Protein AF-A0A3B8NTT3-F1 (afdb_monomer_lite)

pLDDT: mean 82.44, std 15.62, range [41.72, 95.88]

Sequence (69 aa):
MKKNERLMLDFTAEGDSLAWTLDKIKNRLPIMLLRCEAEDVARSIDQRDIDAALPKIVAWAETKTHNRG

Secondary structure (DSSP, 8-state):
----------HHHH--HHHHHHHHHHHHHHHHHHHTT-HHHHHH--HHHHHHHHHHHHHHHHHHHHTT-

Radius of gyration: 14.99 Å; chains: 1; 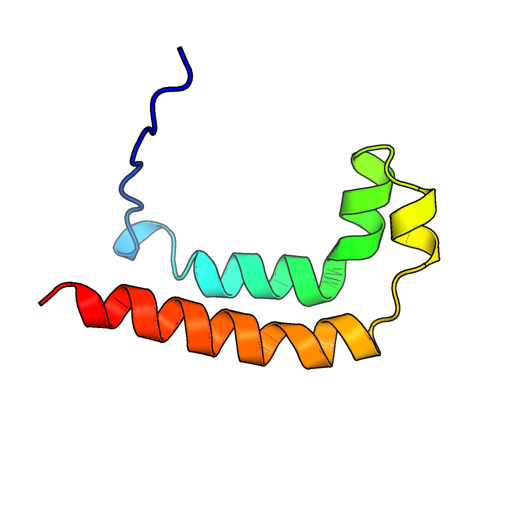bounding box: 26×32×38 Å

Structure (mmCIF, N/CA/C/O backbone):
data_AF-A0A3B8NTT3-F1
#
_entry.id   AF-A0A3B8NTT3-F1
#
loop_
_atom_site.group_PDB
_atom_site.id
_atom_site.type_symbol
_atom_site.label_atom_id
_atom_site.label_alt_id
_atom_site.label_comp_id
_atom_site.label_asym_id
_atom_site.label_entity_id
_atom_site.label_seq_id
_atom_site.pdbx_PDB_ins_code
_atom_site.Cartn_x
_atom_site.Cartn_y
_atom_site.Cartn_z
_atom_site.occupancy
_atom_site.B_iso_or_equiv
_atom_site.auth_seq_id
_atom_site.auth_comp_id
_atom_site.auth_asym_id
_atom_site.auth_atom_id
_atom_site.pdbx_PDB_model_num
ATOM 1 N N . MET A 1 1 ? 12.777 -21.612 17.013 1.00 43.78 1 MET A N 1
ATOM 2 C CA . MET A 1 1 ? 11.831 -20.997 17.970 1.00 43.78 1 MET A CA 1
ATOM 3 C C . MET A 1 1 ? 11.494 -19.599 17.454 1.00 43.78 1 MET A C 1
ATOM 5 O O . MET A 1 1 ? 12.299 -18.702 17.644 1.00 43.78 1 MET A O 1
ATOM 9 N N . LYS A 1 2 ? 10.392 -19.407 16.712 1.00 48.31 2 LYS A N 1
ATOM 10 C CA . LYS A 1 2 ? 9.949 -18.056 16.313 1.00 48.31 2 LYS A CA 1
ATOM 11 C C . LYS A 1 2 ? 9.177 -17.464 17.490 1.00 48.31 2 LYS A C 1
ATOM 13 O O . LYS A 1 2 ? 8.095 -17.945 17.809 1.00 48.31 2 LYS A O 1
ATOM 18 N N . LYS A 1 3 ? 9.781 -16.503 18.185 1.00 57.84 3 LYS A N 1
ATOM 19 C CA . LYS A 1 3 ? 9.166 -15.790 19.307 1.00 57.84 3 LYS A CA 1
ATOM 20 C C . LYS A 1 3 ? 8.507 -14.536 18.736 1.00 57.84 3 LYS A C 1
ATOM 22 O O . LYS A 1 3 ? 9.149 -13.811 17.985 1.00 57.84 3 LYS A O 1
ATOM 27 N N . ASN A 1 4 ? 7.235 -14.308 19.046 1.00 65.50 4 ASN A N 1
ATOM 28 C CA . ASN A 1 4 ? 6.584 -13.057 18.668 1.00 65.50 4 ASN A CA 1
ATOM 29 C C . ASN A 1 4 ? 7.087 -11.959 19.605 1.00 65.50 4 ASN A C 1
ATOM 31 O O . ASN A 1 4 ? 6.748 -11.947 20.788 1.00 65.50 4 ASN A O 1
ATOM 35 N N . GLU A 1 5 ? 7.919 -11.069 19.076 1.00 72.62 5 GLU A N 1
ATOM 36 C CA . GLU A 1 5 ? 8.382 -9.879 19.780 1.00 72.62 5 GLU A CA 1
ATOM 37 C C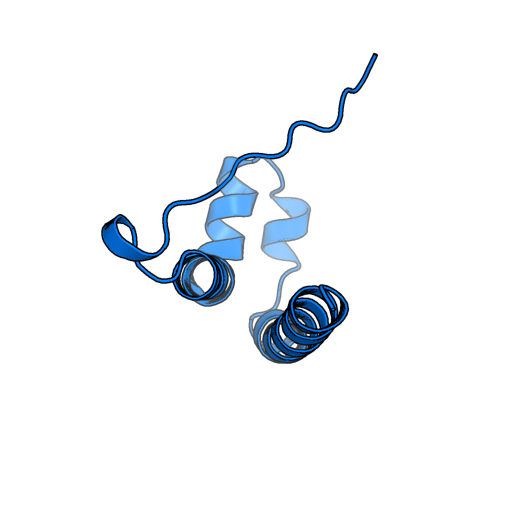 . GLU A 1 5 ? 7.414 -8.731 19.516 1.00 72.62 5 GLU A C 1
ATOM 39 O O . GLU A 1 5 ? 7.076 -8.420 18.373 1.00 72.62 5 GLU A O 1
ATOM 44 N N . ARG A 1 6 ? 6.925 -8.119 20.596 1.00 68.62 6 ARG A N 1
ATOM 45 C CA . ARG A 1 6 ? 6.053 -6.952 20.523 1.00 68.62 6 ARG A CA 1
ATOM 46 C C . ARG A 1 6 ? 6.894 -5.709 20.769 1.00 68.62 6 ARG A C 1
ATOM 48 O O . ARG A 1 6 ? 7.323 -5.473 21.893 1.00 68.62 6 ARG A O 1
ATOM 55 N N . LEU A 1 7 ? 7.084 -4.915 19.724 1.00 71.12 7 LEU A N 1
ATOM 56 C CA . LEU A 1 7 ? 7.688 -3.590 19.810 1.00 71.12 7 LEU A CA 1
ATOM 57 C C . LEU A 1 7 ? 6.577 -2.559 20.060 1.00 71.12 7 LEU A C 1
ATOM 59 O O . LEU A 1 7 ? 5.558 -2.560 19.368 1.00 71.12 7 LEU A O 1
ATOM 63 N N . MET A 1 8 ? 6.742 -1.724 21.088 1.00 68.44 8 MET A N 1
ATOM 64 C CA . MET A 1 8 ? 5.853 -0.592 21.366 1.00 68.44 8 MET A CA 1
ATOM 65 C C . MET A 1 8 ? 6.429 0.626 20.646 1.00 68.44 8 MET A C 1
ATOM 67 O O . MET A 1 8 ? 7.512 1.078 21.000 1.00 68.44 8 MET A O 1
ATOM 71 N N . LEU A 1 9 ? 5.729 1.110 19.622 1.00 64.62 9 LEU A N 1
ATOM 72 C CA . LEU A 1 9 ? 6.101 2.330 18.905 1.00 64.62 9 LEU A CA 1
ATOM 73 C C . LEU A 1 9 ? 5.6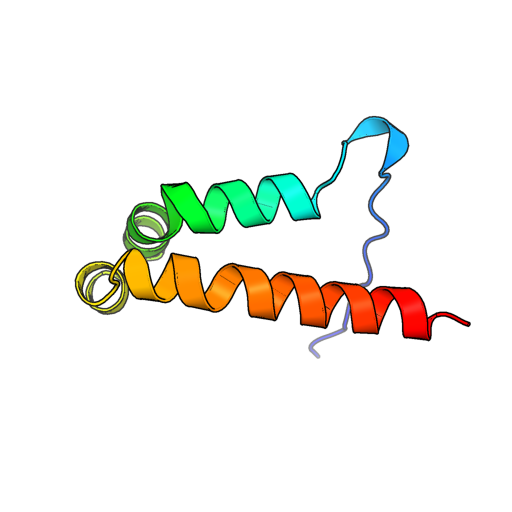36 3.552 19.708 1.00 64.62 9 LEU A C 1
ATOM 75 O O . LEU A 1 9 ? 4.508 3.556 20.210 1.00 64.62 9 LEU A O 1
ATOM 79 N N . ASP A 1 10 ? 6.491 4.568 19.832 1.00 65.19 10 ASP A N 1
ATOM 80 C CA . ASP A 1 10 ? 6.130 5.849 20.444 1.00 65.19 10 ASP A CA 1
ATOM 81 C C . ASP A 1 10 ? 5.543 6.791 19.385 1.00 65.19 10 ASP A C 1
ATOM 83 O O . ASP A 1 10 ? 6.246 7.472 18.639 1.00 65.19 10 ASP A O 1
ATOM 87 N N . PHE A 1 11 ? 4.214 6.844 19.344 1.00 59.47 11 PHE A N 1
ATOM 88 C CA . PHE A 1 11 ? 3.453 7.662 18.399 1.00 59.47 11 PHE A CA 1
ATOM 89 C C . PHE A 1 11 ? 3.615 9.177 18.615 1.00 59.47 11 PHE A C 1
ATOM 91 O O . PHE A 1 11 ? 3.246 9.959 17.740 1.00 59.47 11 PHE A O 1
ATOM 98 N N . THR A 1 12 ? 4.148 9.607 19.763 1.00 61.38 12 THR A N 1
ATOM 99 C CA . THR A 1 12 ? 4.277 11.028 20.124 1.00 61.38 12 THR A CA 1
ATOM 100 C C . THR A 1 12 ? 5.502 11.666 19.474 1.00 61.38 12 THR A C 1
ATOM 102 O O . THR A 1 12 ? 5.458 12.831 19.084 1.00 61.38 12 THR A O 1
ATOM 105 N N . ALA A 1 13 ? 6.590 10.902 19.343 1.00 61.06 13 ALA A N 1
ATOM 106 C CA . ALA A 1 13 ? 7.847 11.361 18.756 1.00 61.06 13 ALA A CA 1
ATOM 107 C C . ALA A 1 13 ? 7.971 11.016 17.260 1.00 61.06 13 ALA A C 1
ATOM 109 O O . ALA A 1 13 ? 8.638 11.739 16.520 1.00 61.06 13 ALA A O 1
ATOM 110 N N . GLU A 1 14 ? 7.331 9.932 16.807 1.00 60.22 14 GLU A N 1
ATOM 111 C CA . GLU A 1 14 ? 7.571 9.340 15.479 1.00 60.22 14 GLU A CA 1
ATOM 112 C C . GLU A 1 14 ? 6.452 9.618 14.453 1.00 60.22 14 GLU A C 1
ATOM 114 O O . GLU A 1 14 ? 6.608 9.329 13.265 1.00 60.22 14 GLU A O 1
ATOM 119 N N . GLY A 1 15 ? 5.340 10.227 14.882 1.00 68.62 15 GLY A N 1
ATOM 120 C CA . GLY A 1 15 ? 4.152 10.430 14.050 1.00 68.62 15 GLY A CA 1
ATOM 121 C C . GLY A 1 15 ? 3.356 9.139 13.814 1.00 68.62 15 GLY A C 1
ATOM 122 O O . GLY A 1 15 ? 3.599 8.100 14.431 1.00 68.62 15 GLY A O 1
ATOM 123 N N . ASP A 1 16 ? 2.362 9.196 12.922 1.00 78.88 16 ASP A N 1
ATOM 124 C CA . ASP A 1 16 ? 1.537 8.027 12.602 1.00 78.88 16 ASP A CA 1
ATOM 125 C C . ASP A 1 16 ? 2.281 7.064 11.655 1.00 78.88 16 ASP A C 1
ATOM 127 O O . ASP A 1 16 ? 2.293 7.215 10.428 1.00 78.88 16 ASP A O 1
ATOM 131 N N . SER A 1 17 ? 2.906 6.045 12.250 1.00 79.19 17 SER A N 1
ATOM 132 C CA . SER A 1 17 ? 3.611 4.970 11.542 1.00 79.19 17 SER A CA 1
ATOM 133 C C . SER A 1 17 ? 2.713 4.184 10.580 1.00 79.19 17 SER A C 1
ATOM 135 O O . SER A 1 17 ? 3.198 3.699 9.550 1.00 79.19 17 SER A O 1
ATOM 137 N N . LEU A 1 18 ? 1.407 4.088 10.854 1.00 82.81 18 LEU A N 1
ATOM 138 C CA . LEU A 1 18 ? 0.455 3.455 9.946 1.00 82.81 18 LEU A CA 1
ATOM 139 C C . LEU A 1 18 ? 0.254 4.328 8.708 1.00 82.81 18 LEU A C 1
ATOM 141 O O . LEU A 1 18 ? 0.387 3.827 7.591 1.00 82.81 18 LEU A O 1
ATOM 145 N N . ALA A 1 19 ? 0.020 5.628 8.889 1.00 84.94 19 ALA A N 1
ATOM 146 C CA . ALA A 1 19 ? -0.111 6.567 7.776 1.00 84.94 19 ALA A CA 1
ATOM 147 C C . ALA A 1 19 ? 1.143 6.576 6.882 1.00 84.94 19 ALA A C 1
ATOM 149 O O . ALA A 1 19 ? 1.027 6.484 5.657 1.00 84.94 19 ALA A O 1
ATOM 150 N N . TRP A 1 20 ? 2.343 6.598 7.477 1.00 86.81 20 TRP A N 1
ATOM 151 C CA . TRP A 1 20 ? 3.600 6.495 6.726 1.00 86.81 20 TRP A CA 1
ATOM 152 C C . TRP A 1 20 ? 3.702 5.178 5.946 1.00 86.81 20 TRP A C 1
ATOM 154 O O . TRP A 1 20 ? 4.079 5.173 4.773 1.00 86.81 20 TRP A O 1
ATOM 164 N N . THR A 1 21 ? 3.338 4.054 6.568 1.00 90.19 21 THR A N 1
ATOM 165 C CA . THR A 1 21 ? 3.405 2.732 5.927 1.00 90.19 21 THR A CA 1
ATOM 166 C C . THR A 1 21 ? 2.452 2.643 4.737 1.00 90.19 21 THR A C 1
ATOM 168 O O . THR A 1 21 ? 2.843 2.184 3.663 1.00 90.19 21 THR A O 1
ATOM 171 N N . LEU A 1 22 ? 1.216 3.122 4.898 1.00 92.31 22 LEU A N 1
ATOM 172 C CA . LEU A 1 22 ? 0.212 3.136 3.835 1.00 92.31 22 LEU A CA 1
ATOM 173 C C . LEU A 1 22 ? 0.643 4.030 2.664 1.00 92.31 22 LEU A C 1
ATOM 175 O O . LEU A 1 22 ? 0.469 3.633 1.513 1.00 92.31 22 LEU A O 1
ATOM 179 N N . ASP A 1 23 ? 1.277 5.177 2.933 1.00 92.69 23 ASP A N 1
ATOM 180 C CA . ASP A 1 23 ? 1.886 6.029 1.900 1.00 92.69 23 ASP A CA 1
ATOM 181 C C . ASP A 1 23 ? 2.957 5.277 1.091 1.00 92.69 23 ASP A C 1
ATOM 183 O O . ASP A 1 23 ? 2.974 5.339 -0.143 1.00 92.69 23 ASP A O 1
ATOM 187 N N . LYS A 1 24 ? 3.832 4.511 1.758 1.00 93.75 24 LYS A N 1
ATOM 188 C CA . LYS A 1 24 ? 4.853 3.715 1.058 1.00 93.75 24 LYS A CA 1
ATOM 189 C C . LYS A 1 24 ? 4.252 2.596 0.229 1.00 93.75 24 LYS A C 1
ATOM 191 O O . LYS A 1 24 ? 4.662 2.436 -0.918 1.00 93.75 24 LYS A O 1
ATOM 196 N N . ILE A 1 25 ? 3.270 1.869 0.755 1.00 94.69 25 ILE A N 1
ATOM 197 C CA . ILE A 1 25 ? 2.578 0.830 -0.016 1.00 94.69 25 ILE A CA 1
ATOM 198 C C . ILE A 1 25 ? 1.905 1.456 -1.243 1.00 94.69 25 ILE A C 1
ATOM 200 O O . ILE A 1 25 ? 2.079 0.958 -2.352 1.00 94.69 25 ILE A O 1
ATOM 204 N N . LYS A 1 26 ? 1.219 2.590 -1.076 1.00 94.81 26 LYS A N 1
ATOM 205 C CA . LYS A 1 26 ? 0.530 3.266 -2.177 1.00 94.81 26 LYS A CA 1
ATOM 206 C C . LYS A 1 26 ? 1.471 3.691 -3.301 1.00 94.81 26 LYS A C 1
ATOM 208 O O . LYS A 1 26 ? 1.146 3.496 -4.464 1.00 94.81 26 LYS A O 1
ATOM 213 N N . ASN A 1 27 ? 2.616 4.278 -2.955 1.00 95.25 27 ASN A N 1
ATOM 214 C CA . ASN A 1 27 ? 3.449 4.998 -3.920 1.00 95.25 27 ASN A CA 1
ATOM 215 C C . ASN A 1 27 ? 4.722 4.249 -4.337 1.00 95.25 27 ASN A C 1
ATOM 217 O O . ASN A 1 27 ? 5.394 4.650 -5.287 1.00 95.25 27 ASN A O 1
ATOM 221 N N . ARG A 1 28 ? 5.137 3.223 -3.584 1.00 94.81 28 ARG A N 1
ATOM 222 C CA . ARG A 1 28 ? 6.474 2.614 -3.705 1.00 94.81 28 ARG A CA 1
ATOM 223 C C . ARG A 1 28 ? 6.466 1.088 -3.704 1.00 94.81 28 ARG A C 1
ATOM 225 O O . ARG A 1 28 ? 7.542 0.507 -3.827 1.00 94.81 28 ARG A O 1
ATOM 232 N N . LEU A 1 29 ? 5.309 0.432 -3.617 1.00 94.56 29 LEU A N 1
ATOM 233 C CA . LEU A 1 29 ? 5.250 -1.029 -3.539 1.00 94.56 29 LEU A CA 1
ATOM 234 C C . LEU A 1 29 ? 5.979 -1.744 -4.697 1.00 94.56 29 LEU A C 1
ATOM 236 O O . LEU A 1 29 ? 6.801 -2.610 -4.395 1.00 94.56 29 LEU A O 1
ATOM 240 N N . PRO A 1 30 ? 5.814 -1.367 -5.984 1.00 92.94 30 PRO A N 1
ATOM 241 C CA . PRO A 1 30 ? 6.528 -2.047 -7.067 1.00 92.94 30 PRO A CA 1
ATOM 242 C C . PRO A 1 30 ? 8.055 -1.958 -6.933 1.00 92.94 30 PRO A C 1
ATOM 244 O O . PRO A 1 30 ? 8.753 -2.960 -7.056 1.00 92.94 30 PRO A O 1
ATOM 247 N N . ILE A 1 31 ? 8.598 -0.779 -6.599 1.00 93.69 31 ILE A N 1
ATOM 248 C CA . ILE A 1 31 ? 10.051 -0.606 -6.433 1.00 93.69 31 ILE A CA 1
ATOM 249 C C . ILE A 1 31 ? 10.585 -1.302 -5.174 1.00 93.69 31 ILE A C 1
ATOM 251 O O . ILE A 1 31 ? 11.728 -1.756 -5.163 1.00 93.69 31 ILE A O 1
ATOM 255 N N . MET A 1 32 ? 9.775 -1.407 -4.117 1.00 95.62 32 MET A N 1
ATOM 256 C CA . MET A 1 32 ? 10.124 -2.194 -2.931 1.00 95.62 32 MET A CA 1
ATOM 257 C C . MET A 1 32 ? 10.249 -3.678 -3.285 1.00 95.62 32 MET A C 1
ATOM 259 O O . MET A 1 32 ? 11.225 -4.304 -2.890 1.00 95.62 32 MET A O 1
ATOM 2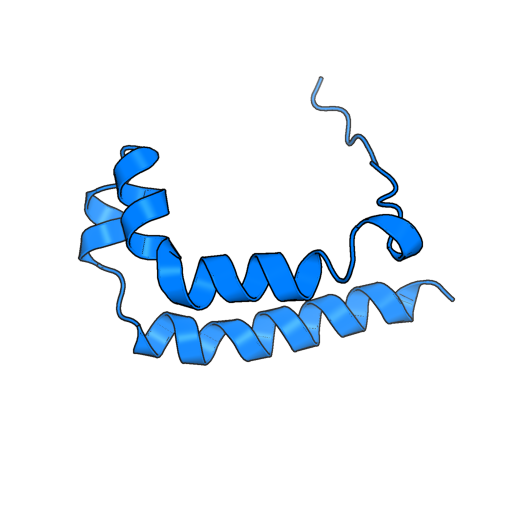63 N N . LEU A 1 33 ? 9.325 -4.212 -4.085 1.00 94.88 33 LEU A N 1
ATOM 264 C CA . LEU A 1 33 ? 9.347 -5.610 -4.520 1.00 94.88 33 LEU A CA 1
ATOM 265 C C . LEU A 1 33 ? 10.529 -5.926 -5.438 1.00 94.88 33 LEU A C 1
ATOM 267 O O . LEU A 1 33 ? 11.185 -6.943 -5.235 1.00 94.88 33 LEU A O 1
ATOM 271 N N . LEU A 1 34 ? 10.872 -5.025 -6.365 1.00 93.50 34 LEU A N 1
ATOM 272 C CA . LEU A 1 34 ? 12.085 -5.161 -7.183 1.00 93.50 34 LEU A CA 1
ATOM 273 C C . LEU A 1 34 ? 13.352 -5.259 -6.317 1.00 93.50 34 LEU A C 1
ATOM 275 O O . LEU A 1 34 ? 14.221 -6.083 -6.577 1.00 93.50 34 LEU A O 1
ATOM 279 N N . ARG A 1 35 ? 13.453 -4.451 -5.252 1.00 94.38 35 ARG A N 1
ATOM 280 C CA . ARG A 1 35 ? 14.587 -4.500 -4.308 1.00 94.38 35 ARG A CA 1
ATOM 281 C C . ARG A 1 35 ? 14.619 -5.761 -3.452 1.00 94.38 35 ARG A C 1
ATOM 283 O O . ARG A 1 35 ? 15.677 -6.109 -2.944 1.00 94.38 35 ARG A O 1
ATOM 290 N N . CYS A 1 36 ? 13.473 -6.404 -3.269 1.00 94.12 36 CYS A N 1
ATOM 291 C CA . CYS A 1 36 ? 13.345 -7.667 -2.553 1.00 94.12 36 CYS A CA 1
ATOM 292 C C . CYS A 1 36 ? 13.485 -8.887 -3.475 1.00 94.12 36 CYS A C 1
ATOM 294 O O . CYS A 1 36 ? 13.119 -9.980 -3.056 1.00 94.12 36 CYS A O 1
ATOM 296 N N . GLU A 1 37 ? 13.969 -8.704 -4.710 1.00 93.62 37 GLU A N 1
ATOM 297 C CA . GLU A 1 37 ? 14.131 -9.773 -5.708 1.00 93.62 37 GLU A CA 1
ATOM 298 C C . GLU A 1 37 ? 12.803 -10.467 -6.087 1.00 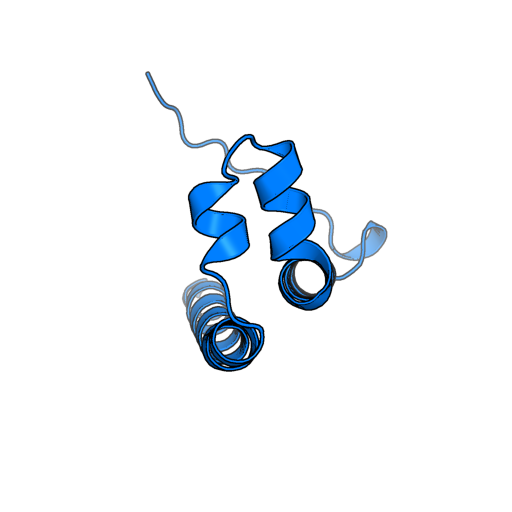93.62 37 GLU A C 1
ATOM 300 O O . GLU A 1 37 ? 12.791 -11.575 -6.612 1.00 93.62 37 GLU A O 1
ATOM 305 N N . ALA A 1 38 ? 11.667 -9.791 -5.874 1.00 94.12 38 ALA A N 1
ATOM 306 C CA . ALA A 1 38 ? 10.322 -10.245 -6.238 1.00 94.12 38 ALA A CA 1
ATOM 307 C C . ALA A 1 38 ? 9.853 -9.575 -7.543 1.00 94.12 38 ALA A C 1
ATOM 309 O O . ALA A 1 38 ? 8.835 -8.875 -7.586 1.00 94.12 38 ALA A O 1
ATOM 310 N N . GLU A 1 39 ? 10.650 -9.710 -8.607 1.00 93.25 39 GLU A N 1
ATOM 311 C CA . GLU A 1 39 ? 10.409 -9.006 -9.873 1.00 93.25 39 GLU A CA 1
ATOM 312 C C . GLU A 1 39 ? 9.139 -9.455 -10.600 1.00 93.25 39 GLU A C 1
ATOM 314 O O . GLU A 1 39 ? 8.466 -8.641 -11.232 1.00 93.25 39 GLU A O 1
ATOM 319 N N . ASP A 1 40 ? 8.812 -10.740 -10.526 1.00 95.31 40 ASP A N 1
ATOM 320 C CA . ASP A 1 40 ? 7.610 -11.331 -11.108 1.00 95.31 40 ASP A CA 1
ATOM 321 C C . ASP A 1 40 ? 6.342 -10.718 -10.502 1.00 95.31 40 ASP A C 1
ATOM 323 O O . ASP A 1 40 ? 5.461 -10.244 -11.226 1.00 95.31 40 ASP A O 1
ATOM 327 N N . VAL A 1 41 ? 6.304 -10.620 -9.172 1.00 93.94 41 VAL A N 1
ATOM 328 C CA . VAL A 1 41 ? 5.214 -9.978 -8.437 1.00 93.94 41 VAL A CA 1
ATOM 329 C C . VAL A 1 41 ? 5.162 -8.490 -8.772 1.00 93.94 41 VAL A C 1
ATOM 331 O O . VAL A 1 41 ? 4.092 -7.981 -9.104 1.00 93.94 41 VAL A O 1
ATOM 334 N N . ALA A 1 42 ? 6.306 -7.798 -8.768 1.00 93.44 42 ALA A N 1
ATOM 335 C CA . ALA A 1 42 ? 6.375 -6.371 -9.081 1.00 93.44 42 ALA A CA 1
ATOM 336 C C . ALA A 1 42 ? 5.801 -6.032 -10.468 1.00 93.44 42 ALA A C 1
ATOM 338 O O . ALA A 1 42 ? 5.145 -5.003 -10.618 1.00 93.44 42 ALA A O 1
ATOM 339 N N . ARG A 1 43 ? 6.022 -6.894 -11.471 1.00 93.19 43 ARG A N 1
ATOM 340 C CA . ARG A 1 43 ? 5.504 -6.713 -12.841 1.00 93.19 43 ARG A CA 1
ATOM 341 C C . ARG A 1 43 ? 4.009 -7.004 -12.968 1.00 93.19 43 ARG A C 1
ATOM 343 O O . ARG A 1 43 ? 3.373 -6.463 -13.865 1.00 93.19 43 ARG A O 1
ATOM 350 N N . SER A 1 44 ? 3.465 -7.859 -12.105 1.00 94.75 44 SER A N 1
ATOM 351 C CA . SER A 1 44 ? 2.040 -8.217 -12.100 1.00 94.75 44 SER A CA 1
ATOM 352 C C . SER A 1 44 ? 1.141 -7.218 -11.367 1.00 94.75 44 SER A C 1
ATOM 354 O O . SER A 1 44 ? -0.078 -7.292 -11.492 1.00 94.75 44 SER A O 1
ATOM 356 N N . ILE A 1 45 ? 1.725 -6.303 -10.591 1.00 92.75 45 ILE A N 1
ATOM 357 C CA . ILE A 1 45 ? 0.972 -5.377 -9.748 1.00 92.75 45 ILE A CA 1
ATOM 358 C C . ILE A 1 45 ? 0.382 -4.228 -10.564 1.00 92.75 45 ILE A C 1
ATOM 360 O O . ILE A 1 45 ? 1.097 -3.494 -11.245 1.00 92.75 45 ILE A O 1
ATOM 364 N N . ASP A 1 46 ? -0.926 -4.030 -10.405 1.00 94.38 46 ASP A N 1
ATOM 365 C CA . ASP A 1 46 ? -1.661 -2.866 -10.891 1.00 94.38 46 ASP A CA 1
ATOM 366 C C . ASP A 1 46 ? -1.934 -1.895 -9.731 1.00 94.38 46 ASP A C 1
ATOM 368 O O . ASP A 1 46 ? -2.354 -2.287 -8.638 1.00 94.38 46 ASP A O 1
ATOM 372 N N . GLN A 1 47 ? -1.731 -0.598 -9.972 1.00 92.56 47 GLN A N 1
ATOM 373 C CA . GLN A 1 47 ? -2.018 0.449 -8.991 1.00 92.56 47 GLN A CA 1
ATOM 374 C C . GLN A 1 47 ? -3.492 0.445 -8.551 1.00 92.56 47 GLN A C 1
ATOM 376 O O . GLN A 1 47 ? -3.788 0.729 -7.392 1.00 92.56 47 GLN A O 1
ATOM 381 N N . ARG A 1 48 ? -4.418 0.066 -9.440 1.00 95.50 48 ARG A N 1
ATOM 382 C CA . ARG A 1 48 ? -5.856 -0.022 -9.138 1.00 95.50 48 ARG A CA 1
ATOM 383 C C . ARG A 1 48 ? -6.155 -1.071 -8.070 1.00 95.50 48 ARG A C 1
ATOM 385 O O . ARG A 1 48 ? -7.026 -0.851 -7.230 1.00 95.50 48 ARG A O 1
ATOM 392 N N . ASP A 1 49 ? -5.413 -2.176 -8.070 1.00 94.94 49 ASP A N 1
ATOM 393 C CA . ASP A 1 49 ? -5.562 -3.229 -7.065 1.00 94.94 49 ASP A CA 1
ATOM 394 C C . ASP A 1 49 ? -5.033 -2.764 -5.704 1.00 94.94 49 ASP A C 1
ATOM 396 O O . ASP A 1 49 ? -5.662 -3.020 -4.674 1.00 94.94 49 ASP A O 1
ATOM 400 N N . ILE A 1 50 ? -3.926 -2.010 -5.694 1.00 94.38 50 ILE A N 1
ATOM 401 C CA . ILE A 1 50 ? -3.390 -1.375 -4.480 1.00 94.38 50 ILE A CA 1
ATOM 402 C C . ILE A 1 50 ? -4.413 -0.390 -3.907 1.00 94.38 50 ILE A C 1
ATOM 40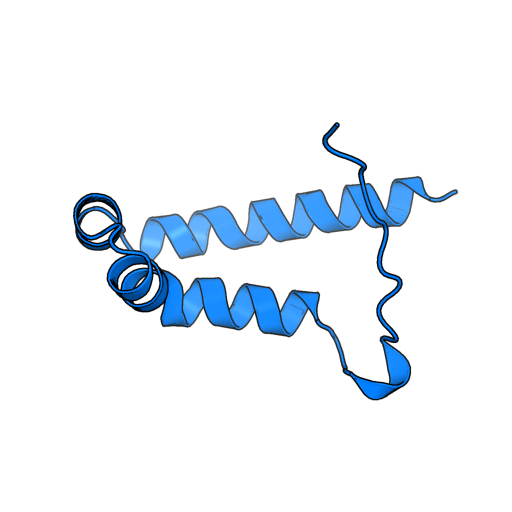4 O O . ILE A 1 50 ? -4.750 -0.463 -2.722 1.00 94.38 50 ILE A O 1
ATOM 408 N N . ASP A 1 51 ? -4.942 0.502 -4.744 1.00 94.81 51 ASP A N 1
ATOM 409 C CA . ASP A 1 51 ? -5.904 1.524 -4.332 1.00 94.81 51 ASP A CA 1
ATOM 410 C C . ASP A 1 51 ? -7.211 0.904 -3.807 1.00 94.81 51 ASP A C 1
ATOM 412 O O . ASP A 1 51 ? -7.808 1.425 -2.864 1.00 94.81 51 ASP A O 1
ATOM 416 N N . ALA A 1 52 ? -7.632 -0.245 -4.347 1.00 95.88 52 ALA A N 1
ATOM 417 C CA . ALA A 1 52 ? -8.790 -0.996 -3.861 1.00 95.88 52 ALA A CA 1
ATOM 418 C C . ALA A 1 52 ? -8.514 -1.791 -2.567 1.00 95.88 52 ALA A C 1
ATOM 420 O O . ALA A 1 52 ? -9.440 -2.064 -1.792 1.00 95.88 52 ALA A O 1
ATOM 421 N N . ALA A 1 53 ? -7.264 -2.198 -2.327 1.00 95.25 53 ALA A N 1
ATOM 422 C CA . ALA A 1 53 ? -6.866 -2.972 -1.154 1.00 95.25 53 ALA A CA 1
ATOM 423 C C . ALA A 1 53 ? -6.615 -2.094 0.081 1.00 95.25 53 ALA A C 1
ATOM 425 O O . ALA A 1 53 ? -7.011 -2.472 1.186 1.00 95.25 53 ALA A O 1
ATOM 426 N N . LEU A 1 54 ? -6.000 -0.919 -0.092 1.00 94.06 54 LEU A N 1
ATOM 427 C CA . LEU A 1 54 ? -5.595 -0.044 1.015 1.00 94.06 54 LEU A CA 1
ATOM 428 C C . LEU A 1 54 ? -6.741 0.307 1.986 1.00 94.06 54 LEU A C 1
ATOM 430 O O . LEU A 1 54 ? -6.545 0.122 3.190 1.00 94.06 54 LEU A O 1
ATOM 434 N N . PRO A 1 55 ? -7.949 0.711 1.539 1.00 93.50 55 PRO A N 1
ATOM 435 C CA . PRO A 1 55 ? -9.055 1.009 2.453 1.00 93.50 55 PRO A CA 1
ATOM 436 C C . PRO A 1 55 ? -9.483 -0.198 3.296 1.00 93.50 55 PRO A C 1
ATOM 438 O O . PRO A 1 55 ? -9.839 -0.049 4.463 1.00 93.50 55 PRO A O 1
ATOM 441 N N . LYS A 1 56 ? -9.409 -1.412 2.734 1.00 94.25 56 LYS A N 1
ATOM 442 C CA . LYS A 1 56 ? -9.755 -2.651 3.448 1.00 94.25 56 LYS A CA 1
ATOM 443 C C . LYS A 1 56 ? -8.743 -2.952 4.550 1.00 94.25 56 LYS A C 1
ATOM 445 O O . LYS A 1 56 ? -9.124 -3.406 5.626 1.00 94.25 56 LYS A O 1
ATOM 450 N N . ILE A 1 57 ? -7.464 -2.679 4.288 1.00 91.50 57 ILE A N 1
ATOM 451 C CA . ILE A 1 57 ? -6.382 -2.834 5.266 1.00 91.50 57 ILE A CA 1
ATOM 452 C C . ILE A 1 57 ? -6.558 -1.834 6.411 1.00 91.50 57 ILE A C 1
ATOM 454 O O . ILE A 1 57 ? -6.442 -2.230 7.570 1.00 91.50 57 ILE A O 1
ATOM 458 N N . VAL A 1 58 ? -6.885 -0.573 6.102 1.00 90.19 58 VAL A N 1
ATOM 459 C CA . VAL A 1 58 ? -7.159 0.461 7.116 1.00 90.19 58 VAL A CA 1
ATOM 460 C C . VAL A 1 58 ? -8.329 0.048 8.003 1.00 90.19 58 VAL A C 1
ATOM 462 O O . VAL A 1 58 ? -8.163 -0.052 9.216 1.00 90.19 58 VAL A O 1
ATOM 465 N N . ALA A 1 59 ? -9.470 -0.299 7.401 1.00 90.50 59 ALA A N 1
ATOM 466 C CA . ALA A 1 59 ? -10.651 -0.733 8.142 1.00 90.50 59 ALA A CA 1
ATOM 467 C C . ALA A 1 59 ? -10.342 -1.939 9.045 1.00 90.50 59 ALA A C 1
ATOM 469 O O . ALA A 1 59 ? -10.734 -1.979 10.210 1.00 90.50 59 ALA A O 1
ATOM 470 N N . TRP A 1 60 ? -9.581 -2.919 8.548 1.00 89.31 60 TRP A N 1
ATOM 471 C CA . TRP A 1 60 ? -9.154 -4.053 9.364 1.00 89.31 60 TRP A CA 1
ATOM 472 C C . TRP A 1 60 ? -8.244 -3.633 10.526 1.00 89.31 60 TRP A C 1
ATOM 474 O O . TRP A 1 60 ? -8.456 -4.083 11.654 1.00 89.31 60 TRP A O 1
ATOM 484 N N . ALA A 1 61 ? -7.260 -2.763 10.287 1.00 84.50 61 ALA A N 1
ATOM 485 C CA . ALA A 1 61 ? -6.361 -2.272 11.328 1.00 84.50 61 ALA A CA 1
ATOM 486 C C . ALA A 1 61 ? -7.136 -1.558 12.449 1.00 84.50 61 ALA A C 1
ATOM 488 O O . ALA A 1 61 ? -6.894 -1.826 13.627 1.00 84.50 61 ALA A O 1
ATOM 489 N N . GLU A 1 62 ? -8.132 -0.746 12.093 1.00 83.69 62 GLU A N 1
ATOM 490 C CA . GLU A 1 62 ? -9.019 -0.063 13.041 1.00 83.69 62 GLU A CA 1
ATOM 491 C C . GLU A 1 62 ? -9.841 -1.040 13.899 1.00 83.69 62 GLU A C 1
ATOM 493 O O . GLU A 1 62 ? -9.990 -0.831 15.105 1.00 83.69 62 GLU A O 1
ATOM 498 N N . THR A 1 63 ? -10.313 -2.166 13.345 1.00 82.56 63 THR A N 1
ATOM 499 C CA . THR A 1 63 ? -10.991 -3.195 14.167 1.00 82.56 63 THR A CA 1
ATOM 500 C C . THR A 1 63 ? -10.055 -3.835 15.196 1.00 82.56 63 THR A C 1
ATOM 502 O O . THR A 1 63 ? -10.484 -4.259 16.270 1.00 82.56 63 THR A O 1
ATOM 505 N N . LYS A 1 64 ? -8.754 -3.920 14.900 1.00 76.38 64 LYS A N 1
ATOM 506 C CA . LYS A 1 64 ? -7.752 -4.512 15.797 1.00 76.38 64 LYS A CA 1
ATOM 507 C C . LYS A 1 64 ? -7.283 -3.541 16.877 1.00 76.38 64 LYS A C 1
ATOM 509 O O . LYS A 1 64 ? -6.850 -3.999 17.935 1.00 76.38 64 LYS A O 1
ATOM 514 N N . THR A 1 65 ? -7.366 -2.233 16.641 1.00 65.12 65 THR A N 1
ATOM 515 C CA . THR A 1 65 ? -7.089 -1.217 17.665 1.00 65.12 65 THR A CA 1
ATOM 516 C C . THR A 1 65 ? -8.249 -1.070 18.651 1.00 65.12 65 THR A C 1
ATOM 518 O O . THR A 1 65 ? -7.982 -0.925 19.841 1.00 65.12 65 THR A O 1
ATOM 521 N N . HIS A 1 66 ? -9.503 -1.207 18.200 1.00 56.31 66 HIS A N 1
ATOM 522 C CA . HIS A 1 66 ? -10.700 -1.107 19.053 1.00 56.31 66 HIS A CA 1
ATOM 523 C C . HIS A 1 66 ? -10.984 -2.355 19.907 1.00 56.31 66 HIS A C 1
ATOM 525 O O . HIS A 1 66 ? -11.549 -2.233 20.987 1.00 56.31 66 HIS A O 1
ATOM 531 N N . ASN A 1 67 ? -10.522 -3.543 19.506 1.00 52.44 67 ASN A N 1
ATOM 532 C CA . ASN A 1 67 ? -10.605 -4.773 20.316 1.00 52.44 67 ASN A CA 1
ATOM 533 C C . ASN A 1 67 ? -9.584 -4.824 21.481 1.00 52.44 67 ASN A C 1
ATOM 535 O O . ASN A 1 67 ? -9.215 -5.904 21.938 1.00 52.44 67 ASN A O 1
ATOM 539 N N . ARG A 1 68 ? -9.070 -3.667 21.922 1.00 48.62 68 ARG A N 1
ATOM 540 C CA . ARG A 1 68 ? -8.151 -3.518 23.067 1.00 48.62 68 ARG A CA 1
ATOM 541 C C . ARG A 1 68 ? -8.859 -3.064 24.357 1.00 48.62 68 ARG A C 1
ATOM 543 O O . ARG A 1 68 ? -8.172 -2.606 25.268 1.00 48.62 68 ARG A O 1
ATOM 550 N N . GLY A 1 69 ? -10.192 -3.152 24.400 1.00 41.72 69 GLY A N 1
ATOM 551 C CA . GLY A 1 69 ? -11.004 -2.979 25.611 1.00 41.72 69 GLY A CA 1
ATOM 552 C C . GLY A 1 69 ? -11.099 -4.257 26.429 1.00 41.72 69 GLY A C 1
ATOM 553 O O . GLY A 1 69 ? -11.167 -5.337 25.801 1.00 41.72 69 GLY A O 1
#

Foldseek 3Di:
DDDDDDDDDDCVPPPDPLVVVLVCLLPPVLVVCVVVVNNVVSVPDDSVVSVVVSVVVVVVVVVVVVVPD